Protein AF-A0A0D2MF95-F1 (afdb_monomer)

Nearest PDB structures (foldseek):
  8ihy-assembly1_A  TM=9.042E-01  e=1.016E-04  Eisenia fetida
  7b9f-assembly1_X  TM=8.465E-01  e=9.806E+00  Mycobacterium xenopi RIVM700367
  6new-assembly1_A  TM=6.197E-01  e=6.481E+00  Homo sapiens
  6emq-assembly1_A  TM=4.309E-01  e=4.283E+00  Homo sapiens

Radius 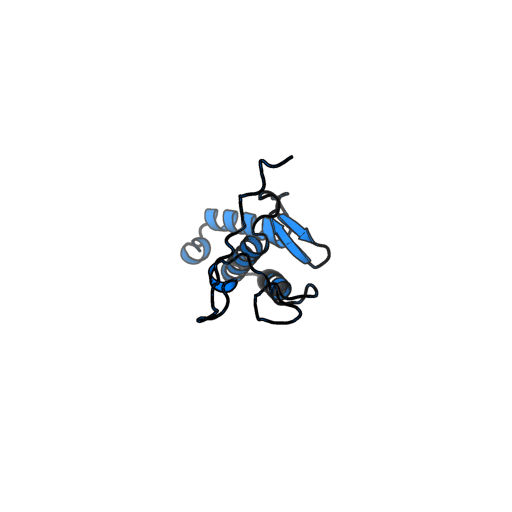of gyration: 22.33 Å; Cα contacts (8 Å, |Δi|>4): 133; chains: 1; bounding box: 77×37×43 Å

Solvent-accessible surface area (backbone atoms only — not comparable to full-atom values): 8012 Å² total; per-residue (Å²): 110,70,36,75,79,67,65,43,63,73,44,46,52,53,47,51,50,51,47,35,17,69,78,67,38,44,98,30,90,43,34,50,66,48,100,80,67,46,50,34,51,52,81,58,77,69,59,60,33,69,57,54,33,50,54,48,23,53,51,39,45,58,52,28,75,70,48,88,50,65,68,60,26,51,50,35,42,51,51,23,48,49,46,52,42,36,44,50,25,74,74,76,32,12,70,41,69,90,37,74,48,76,34,55,88,78,70,100,40,76,80,76,71,50,74,72,81,88,57,83,74,74,69,85,73,71,80,90,75,82,80,89,83,136

pLDDT: mean 87.73, std 16.64, range [37.88, 98.44]

Foldseek 3Di:
DVCVVPVDPVVVVVLVCLLCCFLVVPPPVQWDADPLGATAGPPVVPPPRLVVLLVSLVVLLVCLVNDPDPVSSVSSPVSSVSNVVCCQASVPAHDDPPHDHPYDPDPPDPVSPDDDPPPPCPDPPVPPPDPDDD

Mean predicted aligned error: 8.44 Å

Structure (mmCIF, N/CA/C/O backbone):
data_AF-A0A0D2MF95-F1
#
_entry.id   AF-A0A0D2MF95-F1
#
loop_
_atom_site.group_PDB
_atom_site.id
_atom_site.type_symbol
_atom_site.label_atom_id
_atom_site.label_alt_id
_atom_site.label_comp_id
_atom_site.label_asym_id
_atom_site.label_entity_id
_atom_site.label_seq_id
_atom_site.pdbx_PDB_ins_code
_atom_site.Cartn_x
_atom_site.Cartn_y
_atom_site.Cartn_z
_atom_site.occupancy
_atom_site.B_iso_or_equiv
_atom_site.auth_seq_id
_atom_site.auth_comp_id
_atom_site.auth_asym_id
_atom_site.auth_atom_id
_atom_site.pdbx_PDB_model_num
ATOM 1 N N . MET A 1 1 ? -4.133 -9.668 12.579 1.00 81.31 1 MET A N 1
ATOM 2 C CA . MET A 1 1 ? -4.138 -8.240 12.979 1.00 81.31 1 MET A CA 1
ATOM 3 C C . MET A 1 1 ? -4.909 -8.143 14.286 1.00 81.31 1 MET A C 1
ATOM 5 O O . MET A 1 1 ? -6.083 -8.476 14.261 1.00 81.31 1 MET A O 1
ATOM 9 N N . LEU A 1 2 ? -4.277 -7.757 15.403 1.00 93.00 2 LEU A N 1
ATOM 10 C CA . LEU A 1 2 ? -4.881 -7.876 16.748 1.00 93.00 2 LEU A CA 1
ATOM 11 C C . LEU A 1 2 ? -6.248 -7.188 16.872 1.00 93.00 2 LEU A C 1
ATOM 13 O O . LEU A 1 2 ? -7.140 -7.743 17.497 1.00 93.00 2 LEU A O 1
ATOM 17 N N . LEU A 1 3 ? -6.450 -6.062 16.181 1.00 95.38 3 LEU A N 1
ATOM 18 C CA . LEU A 1 3 ? -7.746 -5.382 16.113 1.00 95.38 3 LEU A CA 1
ATOM 19 C C . LEU A 1 3 ? -8.903 -6.299 15.678 1.00 95.38 3 LEU A C 1
ATOM 21 O O . LEU A 1 3 ? -9.990 -6.201 16.233 1.00 95.38 3 LEU A O 1
ATOM 25 N N . LEU A 1 4 ? -8.692 -7.161 14.681 1.00 93.75 4 LEU A N 1
ATOM 26 C CA . LEU A 1 4 ? -9.754 -8.028 14.157 1.00 93.75 4 LEU A CA 1
ATOM 27 C C . LEU A 1 4 ? -10.104 -9.166 15.115 1.00 93.75 4 LEU A C 1
ATOM 29 O O . LEU A 1 4 ? -11.243 -9.616 15.119 1.00 93.75 4 LEU A O 1
ATOM 33 N N . GLU A 1 5 ? -9.131 -9.610 15.907 1.00 95.19 5 GLU A N 1
ATOM 34 C CA . GLU A 1 5 ? -9.310 -10.714 16.850 1.00 95.19 5 GLU A CA 1
ATOM 35 C C . GLU A 1 5 ? -9.922 -10.231 18.167 1.00 95.19 5 GLU A C 1
ATOM 37 O O . GLU A 1 5 ? -10.759 -10.911 18.750 1.00 95.19 5 GLU A O 1
ATOM 42 N N . THR A 1 6 ? -9.504 -9.057 18.654 1.00 95.50 6 THR A N 1
ATOM 43 C CA . THR A 1 6 ? -9.873 -8.583 19.996 1.00 95.50 6 THR A CA 1
ATOM 44 C C . THR A 1 6 ? -10.919 -7.475 19.993 1.00 95.50 6 THR A C 1
ATOM 46 O O . THR A 1 6 ? -11.624 -7.302 20.981 1.00 95.50 6 THR A O 1
ATOM 49 N N . GLY A 1 7 ? -10.999 -6.675 18.925 1.00 93.38 7 GLY A N 1
ATOM 50 C CA . GLY A 1 7 ? -11.829 -5.469 18.876 1.00 93.38 7 GLY A CA 1
ATOM 51 C C . GLY A 1 7 ? -11.374 -4.324 19.795 1.00 93.38 7 GLY A C 1
ATOM 52 O O . GLY A 1 7 ? -12.042 -3.290 19.818 1.00 93.38 7 GLY A O 1
ATOM 53 N N . ASP A 1 8 ? -10.257 -4.486 20.514 1.00 96.69 8 ASP A N 1
ATOM 54 C CA . ASP A 1 8 ? -9.771 -3.559 21.542 1.00 96.69 8 ASP A CA 1
ATOM 55 C C . ASP A 1 8 ? -9.442 -2.171 20.961 1.00 96.69 8 ASP A C 1
ATOM 57 O O . ASP A 1 8 ? -8.824 -2.036 19.895 1.00 96.69 8 ASP A O 1
ATOM 61 N N . GLN A 1 9 ? -9.843 -1.133 21.696 1.00 96.50 9 GLN A N 1
ATOM 62 C CA . GLN A 1 9 ? -9.658 0.263 21.332 1.00 96.50 9 GLN A CA 1
ATOM 63 C C . GLN A 1 9 ? -8.184 0.618 21.119 1.00 96.50 9 GLN A C 1
ATOM 65 O O . GLN A 1 9 ? -7.876 1.316 20.157 1.00 96.50 9 GLN A O 1
ATOM 70 N N . GLN A 1 10 ? -7.255 0.070 21.911 1.00 96.88 10 GLN A N 1
ATOM 71 C CA . GLN A 1 10 ? -5.828 0.370 21.732 1.00 96.88 10 GLN A CA 1
ATOM 72 C C . GLN A 1 10 ? -5.324 -0.031 20.334 1.00 96.88 10 GLN A C 1
ATOM 74 O O . GLN A 1 10 ? -4.532 0.670 19.707 1.00 96.88 10 GLN A O 1
ATOM 79 N N . PHE A 1 11 ? -5.793 -1.167 19.804 1.00 97.12 11 PHE A N 1
ATOM 80 C CA . PHE A 1 11 ? -5.395 -1.629 18.475 1.00 97.12 11 PHE A CA 1
ATOM 81 C C . PHE A 1 11 ? -6.153 -0.890 17.380 1.00 97.12 11 PHE A C 1
ATOM 83 O O . PHE A 1 11 ? -5.619 -0.732 16.281 1.00 97.12 11 PHE A O 1
ATOM 90 N N . ARG A 1 12 ? -7.362 -0.407 17.680 1.00 96.44 12 ARG A N 1
ATOM 91 C CA . ARG A 1 12 ? -8.118 0.478 16.794 1.00 96.44 12 ARG A CA 1
ATOM 92 C C . ARG A 1 12 ? -7.396 1.806 16.612 1.00 96.44 12 ARG A C 1
ATOM 94 O O . ARG A 1 12 ? -7.285 2.269 15.483 1.00 96.4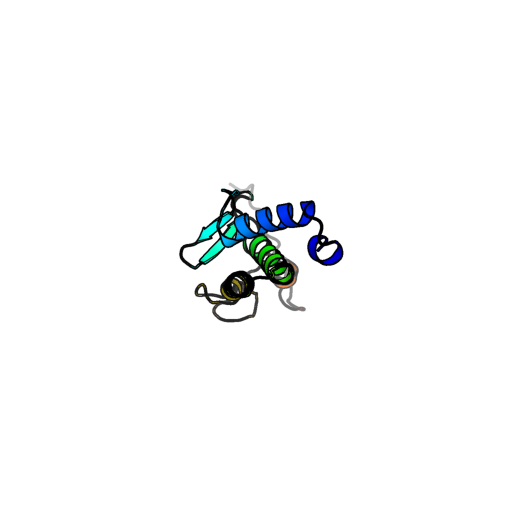4 12 ARG A O 1
ATOM 101 N N . ASP A 1 13 ? -6.844 2.366 17.680 1.00 97.06 13 ASP A N 1
ATOM 102 C CA . ASP A 1 13 ? -6.107 3.628 17.635 1.00 97.06 13 ASP A CA 1
ATOM 103 C C . ASP A 1 13 ? -4.793 3.482 16.858 1.00 97.06 13 ASP A C 1
ATOM 105 O O . ASP A 1 13 ? -4.514 4.281 15.962 1.00 97.06 13 ASP A O 1
ATOM 109 N N . HIS A 1 14 ? -4.031 2.408 17.103 1.00 96.25 14 HIS A N 1
ATOM 110 C CA . HIS A 1 14 ? -2.836 2.097 16.310 1.00 96.25 14 HIS A CA 1
ATOM 111 C C . HIS A 1 14 ? -3.155 1.893 14.823 1.00 96.25 14 HIS A C 1
ATOM 113 O O . HIS A 1 14 ? -2.439 2.398 13.957 1.00 96.25 14 HIS A O 1
ATOM 119 N N . TRP A 1 15 ? -4.238 1.174 14.514 1.00 96.75 15 TRP A N 1
ATOM 120 C CA . TRP A 1 15 ? -4.713 0.997 13.144 1.00 96.75 15 TRP A CA 1
ATOM 121 C C . TRP A 1 15 ? -5.106 2.328 12.499 1.00 96.75 15 TRP A C 1
ATOM 123 O O . TRP A 1 15 ? -4.678 2.602 11.380 1.00 96.75 15 TRP A O 1
ATOM 133 N N . ASN A 1 16 ? -5.857 3.173 13.207 1.00 96.44 16 ASN A N 1
ATOM 134 C CA . ASN A 1 16 ? -6.266 4.487 12.721 1.00 96.44 16 ASN A CA 1
ATOM 135 C C . ASN A 1 16 ? -5.054 5.378 12.422 1.00 96.44 16 ASN A C 1
ATOM 137 O O . ASN A 1 16 ? -5.005 6.011 11.371 1.00 96.44 16 ASN A O 1
ATOM 141 N N . GLY A 1 17 ? -4.047 5.383 13.299 1.00 96.69 17 GLY A N 1
ATOM 142 C CA . GLY A 1 17 ? -2.794 6.096 13.049 1.00 96.69 17 GLY A CA 1
ATOM 143 C C . GLY A 1 17 ? -2.062 5.563 11.816 1.00 96.69 17 GLY A C 1
ATOM 144 O O . GLY A 1 17 ? -1.655 6.336 10.952 1.00 96.69 17 GLY A O 1
ATOM 145 N N . PHE A 1 18 ? -1.943 4.239 11.695 1.00 96.44 18 PHE A N 1
ATOM 146 C CA . PHE A 1 18 ? -1.284 3.607 10.555 1.00 96.44 18 PHE A CA 1
ATOM 147 C C . PHE A 1 18 ? -2.002 3.890 9.228 1.00 96.44 18 PHE A C 1
ATOM 149 O O . PHE A 1 18 ? -1.351 4.304 8.268 1.00 96.44 18 PHE A O 1
ATOM 156 N N . LYS A 1 19 ? -3.326 3.686 9.157 1.00 96.38 19 LYS 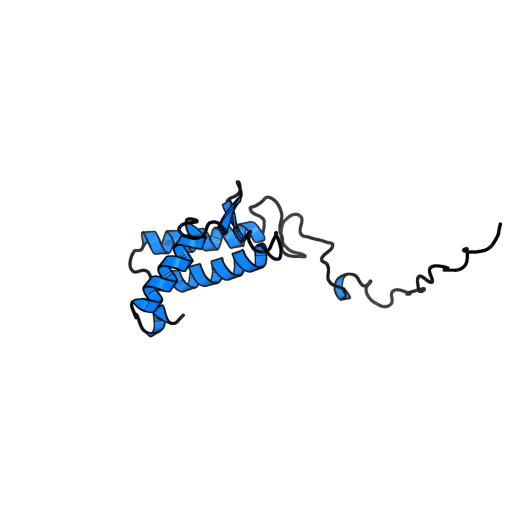A N 1
ATOM 157 C CA . LYS A 1 19 ? -4.083 3.893 7.916 1.00 96.38 19 LYS A CA 1
ATOM 158 C C . LYS A 1 19 ? -4.007 5.352 7.480 1.00 96.38 19 LYS A C 1
ATOM 160 O O . LYS A 1 19 ? -3.671 5.614 6.335 1.00 96.38 19 LYS A O 1
ATOM 165 N N . GLU A 1 20 ? -4.199 6.299 8.397 1.00 96.38 20 GLU A N 1
ATOM 166 C CA . GLU A 1 20 ? -4.206 7.724 8.066 1.00 96.38 20 GLU A CA 1
ATOM 167 C C . GLU A 1 20 ? -2.824 8.229 7.637 1.00 96.38 20 GLU A C 1
ATOM 169 O O . GLU A 1 20 ? -2.723 9.022 6.695 1.00 96.38 20 GLU A O 1
ATOM 174 N N . ALA A 1 21 ? -1.755 7.714 8.251 1.00 96.00 21 ALA A N 1
ATOM 175 C CA . ALA A 1 21 ? -0.387 7.988 7.825 1.00 96.00 21 ALA A CA 1
ATOM 176 C C . ALA A 1 21 ? -0.144 7.550 6.373 1.00 96.00 21 ALA A C 1
ATOM 178 O O . ALA A 1 21 ? 0.464 8.286 5.602 1.00 96.00 21 ALA A O 1
ATOM 179 N N . TRP A 1 22 ? -0.641 6.377 5.975 1.00 96.56 22 TRP A N 1
ATOM 180 C CA . TRP A 1 22 ? -0.397 5.829 4.639 1.00 96.56 22 TRP A CA 1
ATOM 181 C C . TRP A 1 22 ? -1.354 6.342 3.559 1.00 96.56 22 TRP A C 1
ATOM 183 O O . TRP A 1 22 ? -0.925 6.603 2.435 1.00 96.56 22 TRP A O 1
ATOM 193 N N . THR A 1 23 ? -2.638 6.509 3.878 1.00 96.00 23 THR A N 1
ATOM 194 C CA . THR A 1 23 ? -3.677 6.852 2.894 1.00 96.00 23 THR A CA 1
ATOM 195 C C . THR A 1 23 ? -3.953 8.344 2.786 1.00 96.00 23 THR A C 1
ATOM 197 O O . THR A 1 23 ? -4.530 8.784 1.792 1.00 96.00 23 THR A O 1
ATOM 200 N N . SER A 1 24 ? -3.585 9.112 3.814 1.00 93.75 24 SER A N 1
ATOM 201 C CA . SER A 1 24 ? -3.892 10.543 3.927 1.00 93.75 24 SER A CA 1
ATOM 202 C C . SER A 1 24 ? -2.668 11.393 4.294 1.00 93.75 24 SER A C 1
ATOM 204 O O . SER A 1 24 ? -2.810 12.606 4.407 1.00 93.75 24 SER A O 1
ATOM 206 N N . GLN A 1 25 ? -1.491 10.783 4.516 1.00 93.12 25 GLN A N 1
ATOM 207 C CA . GLN A 1 25 ? -0.266 11.439 5.020 1.00 93.12 25 GLN A CA 1
ATOM 208 C C . GLN A 1 25 ? -0.444 12.129 6.385 1.00 93.12 25 GLN A C 1
ATOM 210 O O . GLN A 1 25 ? 0.356 12.967 6.805 1.00 93.12 25 GLN A O 1
ATOM 215 N N . LYS A 1 26 ? -1.509 11.792 7.115 1.00 94.12 26 LYS A N 1
ATOM 216 C CA . LYS A 1 26 ? -1.844 12.454 8.373 1.00 94.12 26 LYS A CA 1
ATOM 217 C C . LYS A 1 26 ? -1.034 11.840 9.509 1.00 94.12 26 LYS A C 1
ATOM 219 O O . LYS A 1 26 ? -1.059 10.633 9.722 1.00 94.12 26 LYS A O 1
ATOM 224 N N . GLY A 1 27 ? -0.345 12.690 10.267 1.00 90.94 27 GLY A N 1
ATOM 225 C CA . GLY A 1 27 ? 0.439 12.270 11.433 1.00 90.94 27 GLY A CA 1
ATOM 226 C C . GLY A 1 27 ? 1.769 11.589 11.096 1.00 90.94 27 GLY A C 1
ATOM 227 O O . GLY A 1 27 ? 2.429 11.096 12.005 1.00 90.94 27 GLY A O 1
ATOM 228 N N . ASN A 1 28 ? 2.177 11.562 9.822 1.00 91.38 28 ASN A N 1
ATOM 229 C CA . ASN A 1 28 ? 3.481 11.049 9.412 1.00 91.38 28 ASN A CA 1
ATOM 230 C C . ASN A 1 28 ? 4.001 11.794 8.176 1.00 91.38 28 ASN A C 1
ATOM 232 O O . ASN A 1 28 ? 3.695 11.433 7.044 1.00 91.38 28 ASN A O 1
ATOM 236 N N . GLU A 1 29 ? 4.841 12.800 8.409 1.00 88.88 29 GLU A N 1
ATOM 237 C CA . GLU A 1 29 ? 5.494 13.600 7.361 1.00 88.88 29 GLU A CA 1
ATOM 238 C C . GLU A 1 29 ? 6.450 12.794 6.469 1.00 88.88 29 GLU A C 1
ATOM 240 O O . GLU A 1 29 ? 6.864 13.258 5.408 1.00 88.88 29 GLU A O 1
ATOM 245 N N . HIS A 1 30 ? 6.813 11.578 6.884 1.00 92.62 30 HIS A N 1
ATOM 246 C CA . HIS A 1 30 ? 7.702 10.722 6.114 1.00 92.62 30 HIS A CA 1
ATOM 247 C C . HIS A 1 30 ? 6.969 9.845 5.096 1.00 92.62 30 HIS A C 1
ATOM 249 O O . HIS A 1 30 ? 7.634 9.157 4.322 1.00 92.62 30 HIS A O 1
ATOM 255 N N . VAL A 1 31 ? 5.634 9.828 5.079 1.00 94.00 31 VAL A N 1
ATOM 256 C CA . VAL A 1 31 ? 4.880 9.221 3.979 1.00 94.00 31 VAL A CA 1
ATOM 257 C C . VAL A 1 31 ? 4.413 10.333 3.064 1.00 94.00 31 VAL A C 1
ATOM 259 O O . VAL A 1 31 ? 3.640 11.192 3.469 1.00 94.00 31 VAL A O 1
ATOM 262 N N . VAL A 1 32 ? 4.861 10.300 1.814 1.00 92.69 32 VAL A N 1
ATOM 263 C CA . VAL A 1 32 ? 4.437 11.276 0.806 1.00 92.69 32 VAL A CA 1
ATOM 264 C C . VAL A 1 32 ? 3.959 10.562 -0.451 1.00 92.69 32 VAL A C 1
ATOM 266 O O . VAL A 1 32 ? 4.267 9.389 -0.679 1.00 92.69 32 VAL A O 1
ATOM 269 N N . THR A 1 33 ? 3.189 11.263 -1.276 1.00 92.19 33 THR A N 1
ATOM 270 C CA . THR A 1 33 ? 2.608 10.720 -2.507 1.00 92.19 33 THR A CA 1
ATOM 271 C C . THR A 1 33 ? 3.208 11.419 -3.718 1.00 92.19 33 THR A C 1
ATOM 273 O O . THR A 1 33 ? 3.309 12.643 -3.759 1.00 92.19 33 THR A O 1
ATOM 276 N N . SER A 1 34 ? 3.620 10.640 -4.715 1.00 90.12 34 SER A N 1
ATOM 277 C CA . SER A 1 34 ? 4.106 11.169 -5.985 1.00 90.12 34 SER A CA 1
ATOM 278 C C . SER A 1 34 ? 2.959 11.786 -6.801 1.00 90.12 34 SER A C 1
ATOM 280 O O . SER A 1 34 ? 1.796 11.433 -6.592 1.00 90.12 34 SER A O 1
ATOM 282 N N . PRO A 1 35 ? 3.253 12.614 -7.820 1.00 90.69 35 PRO A N 1
ATOM 283 C CA . PRO A 1 35 ? 2.225 13.138 -8.725 1.00 90.69 35 PRO A CA 1
ATOM 284 C C . PRO A 1 35 ? 1.383 12.060 -9.429 1.00 90.69 35 PRO A C 1
ATOM 286 O O . PRO A 1 35 ? 0.288 12.345 -9.897 1.00 90.69 35 PRO A O 1
ATOM 289 N N . LYS A 1 36 ? 1.886 10.819 -9.510 1.00 88.94 36 LYS A N 1
ATOM 290 C CA . LYS A 1 36 ? 1.196 9.669 -10.114 1.00 88.94 36 LYS A CA 1
ATOM 291 C C . LYS A 1 36 ? 0.475 8.779 -9.087 1.00 88.94 36 LYS A C 1
ATOM 293 O O . LYS A 1 36 ? 0.126 7.652 -9.412 1.00 88.94 36 LYS A O 1
ATOM 298 N N . GLY A 1 37 ? 0.287 9.239 -7.847 1.00 88.62 37 GLY A N 1
ATOM 299 C CA . GLY A 1 37 ? -0.495 8.521 -6.827 1.00 88.62 37 GLY A CA 1
ATOM 300 C C . GLY A 1 37 ? 0.262 7.435 -6.051 1.00 88.62 37 GLY A C 1
ATOM 301 O O . GLY A 1 37 ? -0.327 6.733 -5.229 1.00 88.62 37 GLY A O 1
ATOM 302 N N . TYR A 1 38 ? 1.571 7.309 -6.268 1.00 91.00 38 TYR A N 1
ATOM 303 C CA . TYR A 1 38 ? 2.426 6.359 -5.558 1.00 91.00 38 TYR A CA 1
ATOM 304 C C . TYR A 1 38 ? 2.803 6.875 -4.169 1.00 91.00 38 TYR A C 1
ATOM 306 O O . TYR A 1 38 ? 3.426 7.931 -4.067 1.00 91.00 38 TYR A O 1
ATOM 314 N N . ALA A 1 39 ? 2.460 6.138 -3.115 1.00 93.56 39 ALA A N 1
ATOM 315 C CA . ALA A 1 39 ? 2.860 6.443 -1.747 1.00 93.56 39 ALA A CA 1
ATOM 316 C C . ALA A 1 39 ? 4.227 5.821 -1.429 1.00 93.56 39 ALA A C 1
ATOM 318 O O . ALA A 1 39 ? 4.450 4.631 -1.655 1.00 93.56 39 ALA A O 1
ATOM 319 N N . TRP A 1 40 ? 5.143 6.603 -0.859 1.00 90.88 40 TRP A N 1
ATOM 320 C CA . TRP A 1 40 ? 6.456 6.109 -0.439 1.00 90.88 40 TRP A CA 1
ATOM 321 C C . TRP A 1 40 ? 6.922 6.689 0.891 1.00 90.88 40 TRP A C 1
ATOM 323 O O . TRP A 1 40 ? 6.479 7.753 1.321 1.00 90.88 40 TRP A O 1
ATOM 333 N N . TYR A 1 41 ? 7.824 5.954 1.538 1.00 91.75 41 TYR A N 1
ATOM 334 C CA . TYR A 1 41 ? 8.393 6.299 2.832 1.00 91.75 41 TYR A CA 1
ATOM 335 C C . TYR A 1 41 ? 9.779 6.921 2.647 1.00 91.75 41 TYR A C 1
ATOM 337 O O . TYR A 1 41 ? 10.711 6.240 2.227 1.00 91.75 41 TYR A O 1
ATOM 345 N N . ILE A 1 42 ? 9.920 8.215 2.936 1.00 90.00 42 ILE A N 1
ATOM 346 C CA . ILE A 1 42 ? 11.132 8.983 2.597 1.00 90.00 42 ILE A CA 1
ATOM 347 C C . ILE A 1 42 ? 12.231 8.902 3.658 1.00 90.00 42 ILE A C 1
ATOM 349 O O . ILE A 1 42 ? 13.376 9.240 3.364 1.00 90.00 42 ILE A O 1
ATOM 353 N N . LYS A 1 43 ? 11.914 8.450 4.880 1.00 88.31 43 LYS A N 1
ATOM 354 C CA . LYS A 1 43 ? 12.893 8.389 5.981 1.00 88.31 43 LYS A CA 1
ATOM 355 C C . LYS A 1 43 ? 14.070 7.469 5.653 1.00 88.31 43 LYS A C 1
ATOM 357 O O . LYS A 1 43 ? 15.195 7.755 6.044 1.00 88.31 43 LYS A O 1
ATOM 362 N N . ASP A 1 44 ? 13.822 6.426 4.866 1.00 85.19 44 ASP A N 1
ATOM 363 C CA . ASP A 1 44 ? 14.844 5.467 4.444 1.00 85.19 44 ASP A CA 1
ATOM 364 C C . ASP A 1 44 ? 15.627 5.946 3.207 1.00 85.19 44 ASP A C 1
ATOM 366 O O . ASP A 1 44 ? 16.174 5.133 2.469 1.00 85.19 44 ASP A O 1
ATOM 370 N N . LEU A 1 45 ? 15.680 7.261 2.949 1.00 82.88 45 LEU A N 1
ATOM 371 C CA . LEU A 1 45 ? 16.495 7.898 1.902 1.00 82.88 45 LEU A CA 1
ATOM 372 C C . LEU A 1 45 ? 16.326 7.267 0.504 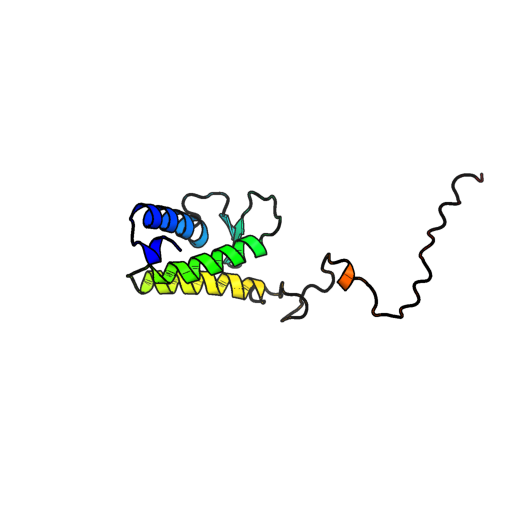1.00 82.88 45 LEU A C 1
ATOM 374 O O . LEU A 1 45 ? 17.265 7.199 -0.286 1.00 82.88 45 LEU A O 1
ATOM 378 N N . GLY A 1 46 ? 15.118 6.786 0.196 1.00 79.31 46 GLY A N 1
ATOM 379 C CA . GLY A 1 46 ? 14.774 6.168 -1.086 1.00 79.31 46 GLY A CA 1
ATOM 380 C C . GLY A 1 46 ? 15.018 4.656 -1.181 1.00 79.31 46 GLY A C 1
ATOM 381 O O . GLY A 1 46 ? 14.809 4.079 -2.252 1.00 79.31 46 GLY A O 1
ATOM 382 N N . TRP A 1 47 ? 15.421 3.987 -0.099 1.00 89.00 47 TRP A N 1
ATOM 383 C CA . TRP A 1 47 ? 15.641 2.542 -0.094 1.00 89.00 47 TRP A CA 1
ATOM 384 C C . TRP A 1 47 ? 14.337 1.748 0.035 1.00 89.00 47 TRP A C 1
ATOM 386 O O . TRP A 1 47 ? 13.596 1.847 1.008 1.00 89.00 47 TRP A O 1
ATOM 396 N N . GLY A 1 48 ? 14.082 0.863 -0.934 1.00 89.56 48 GLY A N 1
ATOM 397 C CA . GLY A 1 48 ? 13.000 -0.123 -0.840 1.00 89.56 48 GLY A CA 1
ATOM 398 C C . GLY A 1 48 ? 11.595 0.486 -0.799 1.00 89.56 48 GLY A C 1
ATOM 399 O O . GLY A 1 48 ? 10.702 -0.059 -0.147 1.00 89.56 48 GLY A O 1
ATOM 400 N N . ASN A 1 49 ? 11.377 1.589 -1.514 1.00 91.56 49 ASN A N 1
ATOM 401 C CA . ASN A 1 49 ? 10.096 2.297 -1.531 1.00 91.56 49 ASN A CA 1
ATOM 402 C C . ASN A 1 49 ? 8.920 1.371 -1.913 1.00 91.56 49 ASN A C 1
ATOM 404 O O . ASN A 1 49 ? 7.898 1.345 -1.229 1.00 91.56 49 ASN A O 1
ATOM 408 N N . LEU A 1 50 ? 9.073 0.546 -2.961 1.00 93.69 50 LEU A N 1
ATOM 409 C CA . LEU A 1 50 ? 8.046 -0.422 -3.388 1.00 93.69 50 LEU A CA 1
ATOM 410 C C . LEU A 1 50 ? 7.774 -1.503 -2.340 1.00 93.69 50 LEU A C 1
ATOM 412 O O . LEU A 1 50 ? 6.640 -1.954 -2.215 1.00 93.69 50 LEU A O 1
ATOM 416 N N . ARG A 1 51 ? 8.785 -1.884 -1.551 1.00 94.75 51 ARG A N 1
ATOM 417 C CA . ARG A 1 51 ? 8.624 -2.826 -0.438 1.00 94.75 51 ARG A CA 1
ATOM 418 C C . ARG A 1 51 ? 7.765 -2.218 0.664 1.00 94.75 51 ARG A C 1
ATOM 420 O O . ARG A 1 51 ? 6.867 -2.892 1.157 1.00 94.75 51 ARG A O 1
ATOM 427 N N . HIS A 1 52 ? 8.012 -0.965 1.056 1.00 94.81 52 HIS A N 1
ATOM 428 C CA . HIS A 1 52 ? 7.183 -0.330 2.086 1.00 94.81 52 HIS A CA 1
ATOM 429 C C . HIS A 1 52 ? 5.752 -0.139 1.603 1.00 94.81 52 HIS A C 1
ATOM 431 O O . HIS A 1 52 ? 4.822 -0.520 2.306 1.00 94.81 52 HIS A O 1
ATOM 437 N N . MET A 1 53 ? 5.597 0.385 0.387 1.00 95.06 53 MET A N 1
ATOM 438 C CA . MET A 1 53 ? 4.298 0.596 -0.237 1.00 95.06 53 MET A CA 1
ATOM 439 C C . MET A 1 53 ? 3.509 -0.715 -0.356 1.00 95.06 53 MET A C 1
ATOM 441 O O . MET A 1 53 ? 2.354 -0.763 0.048 1.00 95.06 53 MET A O 1
ATOM 445 N N . GLY A 1 54 ? 4.125 -1.794 -0.853 1.00 96.31 54 GLY A N 1
ATOM 446 C CA . GLY A 1 54 ? 3.463 -3.093 -1.002 1.00 96.31 54 GLY A CA 1
ATOM 447 C C . GLY A 1 54 ? 3.036 -3.698 0.336 1.00 96.31 54 GLY A C 1
ATOM 448 O O . GLY A 1 54 ? 1.904 -4.160 0.474 1.00 96.31 54 GLY A O 1
ATOM 449 N N . ASN A 1 55 ? 3.900 -3.624 1.353 1.00 96.50 55 ASN A N 1
ATOM 450 C CA . ASN A 1 55 ? 3.562 -4.088 2.700 1.00 96.50 55 ASN A CA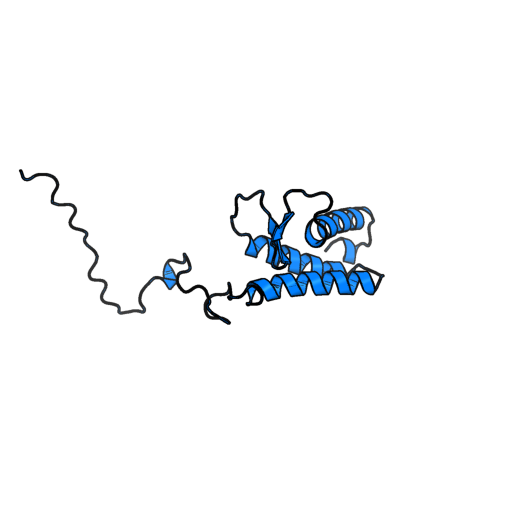 1
ATOM 451 C C . ASN A 1 55 ? 2.433 -3.253 3.322 1.00 96.50 55 ASN A C 1
ATOM 453 O O . ASN A 1 55 ? 1.521 -3.809 3.932 1.00 96.50 55 ASN A O 1
ATOM 457 N N . ALA A 1 56 ? 2.465 -1.930 3.146 1.00 96.75 56 ALA A N 1
ATOM 458 C CA . ALA A 1 56 ? 1.408 -1.048 3.617 1.00 96.75 56 ALA A CA 1
ATOM 459 C C . ALA A 1 56 ? 0.083 -1.319 2.897 1.00 96.75 56 ALA A C 1
ATOM 461 O O . ALA A 1 56 ? -0.941 -1.439 3.559 1.00 96.75 56 ALA A O 1
ATOM 462 N N . ALA A 1 57 ? 0.098 -1.507 1.575 1.00 97.81 57 ALA A N 1
ATOM 463 C CA . ALA A 1 57 ? -1.074 -1.891 0.791 1.00 97.81 57 ALA A CA 1
ATOM 464 C C . ALA A 1 57 ? -1.692 -3.201 1.296 1.00 97.81 57 ALA A C 1
ATOM 466 O O . ALA A 1 57 ? -2.903 -3.265 1.503 1.00 97.81 57 ALA A O 1
ATOM 467 N N . ALA A 1 58 ? -0.873 -4.218 1.578 1.00 97.62 58 ALA A N 1
ATOM 468 C CA . ALA A 1 58 ? -1.348 -5.483 2.134 1.00 97.62 58 ALA A CA 1
ATOM 469 C C . ALA A 1 58 ? -1.999 -5.308 3.519 1.00 97.62 58 ALA A C 1
ATOM 471 O O . ALA A 1 58 ? -3.085 -5.838 3.766 1.00 97.62 58 ALA A O 1
ATOM 472 N N . LEU A 1 59 ? -1.368 -4.537 4.412 1.00 97.56 59 LEU A N 1
ATOM 473 C CA . LEU A 1 59 ? -1.915 -4.248 5.741 1.00 97.56 59 LEU A CA 1
ATOM 474 C C . LEU A 1 59 ? -3.195 -3.415 5.668 1.00 97.56 59 LEU A C 1
ATOM 476 O O . LEU A 1 59 ? -4.140 -3.709 6.395 1.00 97.56 59 LEU A O 1
ATOM 480 N N . VAL A 1 60 ? -3.252 -2.419 4.782 1.00 97.94 60 VAL A N 1
ATOM 481 C CA . VAL A 1 60 ? -4.441 -1.585 4.585 1.00 97.94 60 VAL A CA 1
ATOM 482 C C . VAL A 1 60 ? -5.603 -2.413 4.044 1.00 97.94 60 VAL A C 1
ATOM 484 O O . VAL A 1 60 ? -6.715 -2.323 4.561 1.00 97.94 60 VAL A O 1
ATOM 487 N N . LEU A 1 61 ? -5.343 -3.279 3.063 1.00 97.50 61 LEU A N 1
ATOM 488 C CA . LEU A 1 61 ? -6.349 -4.175 2.503 1.00 97.50 61 LEU A CA 1
ATOM 489 C C . LEU A 1 61 ? -6.890 -5.160 3.549 1.00 97.50 61 LEU A C 1
ATOM 491 O O . LEU A 1 61 ? -8.096 -5.397 3.610 1.00 97.50 61 LEU A O 1
ATOM 495 N N . TRP A 1 62 ? -6.022 -5.724 4.396 1.00 97.19 62 TRP A N 1
ATOM 496 C CA . TRP A 1 62 ? -6.473 -6.578 5.497 1.00 97.19 62 TRP A CA 1
ATOM 497 C C . TRP A 1 62 ? -7.270 -5.760 6.522 1.00 97.19 62 TRP A C 1
ATOM 499 O O . TRP A 1 62 ? -8.394 -6.129 6.869 1.00 97.19 62 TRP A O 1
ATOM 509 N N . GLY A 1 63 ? -6.732 -4.628 6.972 1.00 96.69 63 GLY A N 1
ATOM 510 C CA . GLY A 1 63 ? -7.350 -3.778 7.986 1.00 96.69 63 GLY A CA 1
ATOM 511 C C . GLY A 1 63 ? -8.686 -3.173 7.565 1.00 96.69 63 GLY A C 1
ATOM 512 O O . GLY A 1 63 ? -9.536 -2.956 8.427 1.00 96.69 63 GLY A O 1
ATOM 513 N N . ALA A 1 64 ? -8.952 -3.031 6.262 1.00 97.50 64 ALA A N 1
ATOM 514 C CA . ALA A 1 64 ? -10.264 -2.638 5.747 1.00 97.50 64 ALA A CA 1
ATOM 515 C C . ALA A 1 64 ? -11.397 -3.558 6.244 1.00 97.50 64 ALA A C 1
ATOM 517 O O . ALA A 1 64 ? -12.525 -3.108 6.421 1.00 97.50 64 ALA A O 1
ATOM 518 N N . LYS A 1 65 ? -11.119 -4.829 6.567 1.00 96.19 65 LYS A N 1
ATOM 519 C CA . LYS A 1 65 ? -12.113 -5.738 7.169 1.00 96.19 65 LYS A CA 1
ATOM 520 C C . LYS A 1 65 ? -12.613 -5.281 8.547 1.00 96.19 65 LYS A C 1
ATOM 522 O O . LYS A 1 65 ? -13.667 -5.734 8.974 1.00 96.19 65 LYS A O 1
ATOM 527 N N . SER A 1 66 ? -11.873 -4.410 9.238 1.00 95.69 66 SER A N 1
ATOM 528 C CA . SER A 1 66 ? -12.241 -3.882 10.561 1.00 95.69 66 SER A CA 1
ATOM 529 C C . SER A 1 66 ? -13.190 -2.679 10.503 1.00 95.69 66 SER A C 1
ATOM 531 O O . SER A 1 66 ? -13.719 -2.262 11.536 1.00 95.69 66 SER A O 1
ATOM 533 N N . GLU A 1 67 ? -13.412 -2.118 9.312 1.00 95.81 67 GLU A N 1
ATOM 534 C CA . GLU A 1 67 ? -14.209 -0.909 9.128 1.00 95.81 67 GLU A CA 1
ATOM 535 C C . GLU A 1 67 ? -15.689 -1.249 8.928 1.00 95.81 67 GLU A C 1
ATOM 537 O O . GLU A 1 67 ? -16.062 -1.967 8.000 1.00 95.81 67 GLU A O 1
ATOM 542 N N . GLY A 1 68 ? -16.565 -0.689 9.764 1.00 93.94 68 GLY A N 1
ATOM 543 C CA . GLY A 1 68 ? -18.018 -0.859 9.633 1.00 93.94 68 GLY A CA 1
ATOM 544 C C . GLY A 1 68 ? -18.628 -0.031 8.493 1.00 93.94 68 GLY A C 1
ATOM 545 O O . GLY A 1 68 ? -19.601 -0.454 7.862 1.00 93.94 68 GLY A O 1
ATOM 546 N N . ASN A 1 69 ? -18.025 1.115 8.165 1.00 96.81 69 ASN A N 1
ATOM 547 C CA . ASN A 1 69 ? -18.487 2.010 7.106 1.00 96.81 69 ASN A CA 1
ATOM 548 C C . ASN A 1 69 ? -18.067 1.492 5.717 1.00 96.81 69 ASN A C 1
ATOM 550 O O . ASN A 1 69 ? -16.883 1.305 5.447 1.00 96.81 69 ASN A O 1
ATOM 554 N N . LYS A 1 70 ? -19.038 1.288 4.813 1.00 96.94 70 LYS A N 1
ATOM 555 C CA . LYS A 1 70 ? -18.771 0.794 3.450 1.00 96.94 70 LYS A CA 1
ATOM 556 C C . LYS A 1 70 ? -17.891 1.744 2.632 1.00 96.94 70 LYS A C 1
ATOM 558 O O . LYS A 1 70 ? -16.989 1.274 1.954 1.00 96.94 70 LYS A O 1
ATOM 563 N N . GLY A 1 71 ? -18.142 3.049 2.698 1.00 98.19 71 GLY A N 1
ATOM 564 C CA . GLY A 1 71 ? -17.363 4.037 1.950 1.00 98.19 71 GLY A CA 1
ATOM 565 C C . GLY A 1 71 ? -15.894 4.055 2.373 1.00 98.19 71 GLY A C 1
ATOM 566 O O . GLY A 1 71 ? -15.014 4.077 1.519 1.00 98.19 71 GLY A O 1
ATOM 567 N N . GLU A 1 72 ? -15.627 3.958 3.676 1.00 97.12 72 GLU A N 1
ATOM 568 C CA . GLU A 1 72 ? -14.258 3.864 4.193 1.00 97.12 72 GLU A CA 1
ATOM 569 C C . GLU A 1 72 ? -13.586 2.553 3.763 1.00 97.12 72 GLU A C 1
ATOM 571 O O . GLU A 1 72 ? -12.457 2.574 3.278 1.00 97.12 72 GLU A O 1
ATOM 576 N N . ARG A 1 73 ? -14.291 1.414 3.838 1.00 98.06 73 ARG A N 1
ATOM 577 C CA . ARG A 1 73 ? -13.776 0.142 3.299 1.00 98.06 73 ARG A CA 1
ATOM 578 C C . ARG A 1 73 ? -13.375 0.261 1.836 1.00 98.06 73 ARG A C 1
ATOM 580 O O . ARG A 1 73 ? -12.259 -0.111 1.481 1.00 98.06 73 ARG A O 1
ATOM 587 N N . ASP A 1 74 ? -14.272 0.784 1.006 1.00 98.38 74 ASP A N 1
ATOM 588 C CA . ASP A 1 74 ? -14.045 0.921 -0.431 1.00 98.38 74 ASP A CA 1
ATOM 589 C C . ASP A 1 74 ? -12.859 1.857 -0.704 1.00 98.38 74 ASP A C 1
ATOM 591 O O . ASP A 1 74 ? -12.005 1.541 -1.529 1.00 98.38 74 ASP A O 1
ATOM 595 N N . ARG A 1 75 ? -12.737 2.963 0.043 1.00 98.06 75 ARG A N 1
ATOM 596 C CA . ARG A 1 75 ? -11.590 3.878 -0.040 1.00 98.06 75 ARG A CA 1
ATOM 597 C C . ARG A 1 75 ? -10.266 3.160 0.231 1.00 98.06 75 ARG A C 1
ATOM 599 O O . ARG A 1 75 ? -9.321 3.325 -0.540 1.00 98.06 75 ARG A O 1
ATOM 606 N N . LEU A 1 76 ? -10.190 2.371 1.303 1.00 98.38 76 LEU A N 1
ATOM 607 C CA . LEU A 1 76 ? -8.976 1.639 1.681 1.00 98.38 76 LEU A CA 1
ATOM 608 C C . LEU A 1 76 ? -8.615 0.560 0.653 1.00 98.38 76 LEU A C 1
ATOM 610 O O . LEU A 1 76 ? -7.448 0.425 0.284 1.00 98.38 76 LEU A O 1
ATOM 614 N N . VAL A 1 77 ? -9.615 -0.171 0.149 1.00 98.44 77 VAL A N 1
ATOM 615 C CA . VAL A 1 77 ? -9.433 -1.170 -0.915 1.00 98.44 77 VAL A CA 1
ATOM 616 C C . VAL A 1 77 ? -8.925 -0.506 -2.196 1.00 98.44 77 VAL A C 1
ATOM 618 O O . VAL A 1 77 ? -7.938 -0.967 -2.765 1.00 98.44 77 VAL A O 1
ATOM 621 N N . CYS A 1 78 ? -9.544 0.597 -2.624 1.00 97.94 78 CYS A N 1
ATOM 622 C CA . CYS A 1 78 ? -9.122 1.353 -3.802 1.00 97.94 78 CYS A CA 1
ATOM 623 C C . CYS A 1 78 ? -7.699 1.896 -3.653 1.00 97.94 78 CYS A C 1
ATOM 625 O O . CYS A 1 78 ? -6.908 1.800 -4.590 1.00 97.94 78 CYS A O 1
ATOM 627 N N . TRP A 1 79 ? -7.347 2.422 -2.476 1.00 97.81 79 TRP A N 1
ATOM 628 C CA . TRP A 1 79 ? -5.990 2.891 -2.211 1.00 97.81 79 TRP A CA 1
ATOM 629 C C . TRP A 1 79 ? -4.971 1.753 -2.326 1.00 97.81 79 TRP A C 1
ATOM 631 O O . TRP A 1 79 ? -3.985 1.889 -3.051 1.00 97.81 79 TRP A O 1
ATOM 641 N N . ALA A 1 80 ? -5.226 0.613 -1.672 1.00 98.19 80 ALA A N 1
ATOM 642 C CA . ALA A 1 80 ? -4.335 -0.545 -1.716 1.00 98.19 80 ALA A CA 1
ATOM 643 C C . ALA A 1 80 ? -4.191 -1.100 -3.141 1.00 98.19 80 ALA A C 1
ATOM 645 O O . ALA A 1 80 ? -3.080 -1.407 -3.575 1.00 98.19 80 ALA A O 1
ATOM 646 N N . HIS A 1 81 ? -5.296 -1.172 -3.888 1.00 97.88 81 HIS A N 1
ATOM 647 C CA . HIS A 1 81 ? -5.287 -1.558 -5.294 1.00 97.88 81 HIS A CA 1
ATOM 648 C C . HIS A 1 81 ? -4.420 -0.611 -6.129 1.00 97.88 81 HIS A C 1
ATOM 650 O O . HIS A 1 81 ? -3.533 -1.082 -6.831 1.00 97.88 81 HIS A O 1
ATOM 656 N N . GLY A 1 82 ? -4.596 0.707 -5.996 1.00 97.31 82 GLY A N 1
ATOM 657 C CA . GLY A 1 82 ? -3.803 1.697 -6.732 1.00 97.31 82 GLY A CA 1
ATOM 658 C C . GLY A 1 82 ? -2.296 1.578 -6.476 1.00 97.31 82 GLY A C 1
ATOM 659 O O . GLY A 1 82 ? -1.499 1.682 -7.405 1.00 97.31 82 GLY A O 1
ATOM 660 N N . GLN A 1 83 ? -1.887 1.277 -5.239 1.00 97.50 83 GLN A N 1
ATOM 661 C CA . GLN A 1 83 ? -0.476 1.047 -4.913 1.00 97.50 83 GLN A CA 1
ATOM 662 C C . GLN A 1 83 ? 0.099 -0.173 -5.654 1.00 97.50 83 GLN A C 1
ATOM 664 O O . GLN A 1 83 ? 1.176 -0.105 -6.251 1.00 97.50 83 GLN A O 1
ATOM 669 N N . ILE A 1 84 ? -0.627 -1.293 -5.665 1.00 97.69 84 ILE A N 1
ATOM 670 C CA . ILE A 1 84 ? -0.187 -2.496 -6.382 1.00 97.69 84 ILE A CA 1
ATOM 671 C C . ILE A 1 84 ? -0.222 -2.276 -7.900 1.00 97.69 84 ILE A C 1
ATOM 673 O O . ILE A 1 84 ? 0.743 -2.615 -8.582 1.00 97.69 84 ILE A O 1
ATOM 677 N N . SER A 1 85 ? -1.262 -1.637 -8.433 1.00 97.25 85 SER A N 1
ATOM 678 C CA . SER A 1 85 ? -1.369 -1.316 -9.861 1.00 97.25 85 SER A CA 1
ATOM 679 C C . SER A 1 85 ? -0.247 -0.394 -10.342 1.00 97.25 85 SER A C 1
ATOM 681 O O . SER A 1 85 ? 0.316 -0.618 -11.418 1.00 97.25 85 SER A O 1
ATOM 683 N N . TYR A 1 86 ? 0.183 0.567 -9.516 1.00 96.62 86 TYR A N 1
ATOM 684 C CA . TYR A 1 86 ? 1.374 1.370 -9.793 1.00 96.62 86 TYR A CA 1
ATOM 685 C C . TYR A 1 86 ? 2.623 0.495 -9.966 1.00 96.62 86 TYR A C 1
ATOM 687 O O . TYR A 1 86 ? 3.356 0.662 -10.942 1.00 96.62 86 TYR A O 1
ATOM 695 N N . ALA A 1 87 ? 2.854 -0.463 -9.059 1.00 96.56 87 ALA A N 1
ATOM 696 C CA . ALA A 1 87 ? 3.990 -1.384 -9.147 1.00 96.56 87 ALA A CA 1
ATOM 697 C C . ALA A 1 87 ? 3.938 -2.278 -10.399 1.00 96.56 87 ALA A C 1
ATOM 699 O O . ALA A 1 87 ? 4.983 -2.645 -10.942 1.00 96.56 87 ALA A O 1
ATOM 700 N N . LEU A 1 88 ? 2.733 -2.611 -10.862 1.00 97.50 88 LEU A N 1
ATOM 701 C CA . LEU A 1 88 ? 2.511 -3.485 -12.013 1.00 97.50 88 LEU A CA 1
ATOM 702 C C . LEU A 1 88 ? 2.549 -2.764 -13.364 1.00 97.50 88 LEU A C 1
ATOM 704 O O . LEU A 1 88 ? 2.734 -3.425 -14.386 1.00 97.50 88 LEU A O 1
ATOM 708 N N . GLY A 1 89 ? 2.413 -1.438 -13.407 1.00 96.25 89 GLY A N 1
ATOM 709 C CA . GLY A 1 89 ? 2.515 -0.729 -14.681 1.00 96.25 89 GLY A CA 1
ATOM 710 C C . GLY A 1 89 ? 1.800 0.603 -14.797 1.00 96.25 89 GLY A C 1
ATOM 711 O O . GLY A 1 89 ? 2.118 1.355 -15.717 1.00 96.25 89 GLY A O 1
ATOM 712 N N . GLU A 1 90 ? 0.866 0.922 -13.902 1.00 95.38 90 GLU A N 1
ATOM 713 C CA . GLU A 1 90 ? -0.004 2.099 -14.055 1.00 95.38 90 GLU A CA 1
ATOM 714 C C . GLU A 1 90 ? 0.792 3.418 -14.063 1.00 95.38 90 GLU A C 1
ATOM 716 O O . GLU A 1 90 ? 0.429 4.381 -14.734 1.00 95.38 90 GLU A O 1
ATOM 721 N N . GLY A 1 91 ? 1.972 3.434 -13.431 1.00 90.94 91 GLY A N 1
ATOM 722 C CA . GLY A 1 91 ? 2.914 4.555 -13.486 1.00 90.94 91 GLY A CA 1
ATOM 723 C C . GLY A 1 91 ? 3.609 4.775 -14.844 1.00 90.94 91 GLY A C 1
ATOM 724 O O . GLY A 1 91 ? 4.363 5.746 -14.987 1.00 90.94 91 GLY A O 1
ATOM 725 N N . GLY A 1 92 ? 3.380 3.910 -15.837 1.00 94.19 92 GLY A N 1
ATOM 726 C CA . GLY A 1 92 ? 3.954 3.954 -17.191 1.00 94.19 92 GLY A CA 1
ATOM 727 C C . GLY A 1 92 ? 5.002 2.872 -17.484 1.00 94.19 92 GLY A C 1
ATOM 728 O O . GLY A 1 92 ? 5.415 2.711 -18.631 1.00 94.19 92 GLY A O 1
ATOM 729 N N . ARG A 1 93 ? 5.430 2.116 -16.469 1.00 96.38 93 ARG A N 1
ATOM 730 C CA . ARG A 1 93 ? 6.238 0.896 -16.607 1.00 96.38 93 ARG A CA 1
ATOM 731 C C . ARG A 1 93 ? 6.005 -0.033 -15.422 1.00 96.38 93 ARG A C 1
ATOM 733 O O . ARG A 1 93 ? 5.639 0.435 -14.347 1.00 96.38 93 ARG A O 1
ATOM 740 N N . SER A 1 94 ? 6.273 -1.315 -15.612 1.00 97.56 94 SER A N 1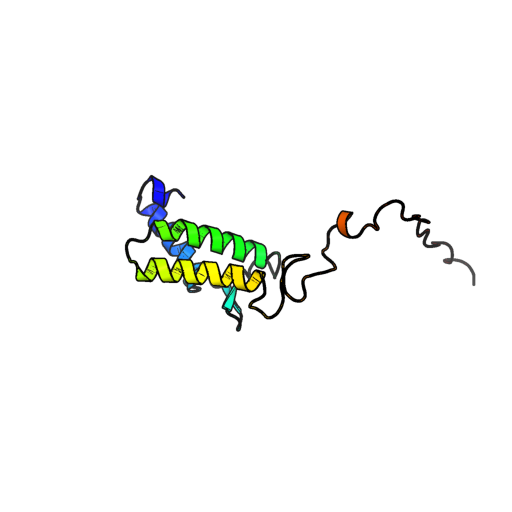
ATOM 741 C CA . SER A 1 94 ? 6.307 -2.309 -14.547 1.00 97.56 94 SER A CA 1
ATOM 742 C C . SER A 1 94 ? 7.573 -2.166 -13.707 1.00 97.56 94 SER A C 1
ATOM 744 O O . SER A 1 94 ? 8.642 -1.809 -14.207 1.00 97.56 94 SER A O 1
ATOM 746 N N . TYR A 1 95 ? 7.452 -2.488 -12.425 1.00 96.31 95 TYR A N 1
ATOM 747 C CA . TYR A 1 95 ? 8.573 -2.653 -11.505 1.00 96.31 95 TYR A CA 1
ATOM 748 C C . TYR A 1 95 ? 8.803 -4.118 -11.110 1.00 96.31 95 TYR A C 1
ATOM 750 O O . TYR A 1 95 ? 9.686 -4.411 -10.303 1.00 96.31 95 TYR A O 1
ATOM 758 N N . VAL A 1 96 ? 8.043 -5.044 -11.695 1.00 97.81 96 VAL A N 1
ATOM 759 C CA . VAL A 1 96 ? 8.190 -6.487 -11.501 1.00 97.81 96 VAL A CA 1
ATOM 760 C C . VAL A 1 96 ? 8.989 -7.061 -12.668 1.00 97.81 96 VAL A C 1
ATOM 762 O O . VAL A 1 96 ? 8.619 -6.907 -13.832 1.00 97.81 96 VAL A O 1
ATOM 765 N N . VAL A 1 97 ? 10.111 -7.714 -12.358 1.00 97.31 97 VAL A N 1
ATOM 766 C CA . VAL A 1 97 ? 11.003 -8.316 -13.361 1.00 97.31 97 VAL A CA 1
ATOM 767 C C . VAL A 1 97 ? 10.231 -9.335 -14.204 1.00 97.31 97 VAL A C 1
ATOM 769 O O . VAL A 1 97 ? 9.559 -10.206 -13.660 1.00 97.31 97 VAL A O 1
ATOM 772 N N . GLY A 1 98 ? 10.335 -9.222 -15.532 1.00 96.88 98 GLY A N 1
ATOM 773 C CA . GLY A 1 98 ? 9.705 -10.153 -16.476 1.00 96.88 98 GLY A CA 1
ATOM 774 C C . GLY A 1 98 ? 8.184 -10.020 -16.626 1.00 96.88 98 GLY A C 1
ATOM 775 O O . GLY A 1 98 ? 7.575 -10.874 -17.263 1.00 96.88 98 GLY A O 1
ATOM 776 N N . PHE A 1 99 ? 7.562 -8.976 -16.071 1.00 98.00 99 PHE A N 1
ATOM 777 C CA . PHE A 1 99 ? 6.110 -8.796 -16.111 1.00 98.00 99 PHE A CA 1
ATOM 778 C C . PHE A 1 99 ? 5.707 -7.422 -16.653 1.00 98.00 99 PHE A C 1
ATOM 780 O O . PHE A 1 99 ? 6.299 -6.413 -16.283 1.00 98.00 99 PHE A O 1
ATOM 787 N N . GLY A 1 100 ? 4.635 -7.363 -17.443 1.00 97.25 100 GLY A N 1
ATOM 788 C CA . GLY A 1 100 ? 4.001 -6.106 -17.846 1.00 97.25 100 GLY A CA 1
ATOM 789 C C . GLY A 1 100 ? 4.812 -5.278 -18.847 1.00 97.25 100 GLY A C 1
ATOM 790 O O . GLY A 1 100 ? 5.643 -5.792 -19.594 1.00 97.25 100 GLY A O 1
ATOM 791 N N . ASN A 1 101 ? 4.536 -3.973 -18.888 1.00 97.44 101 ASN A N 1
ATOM 792 C CA . ASN A 1 101 ? 5.150 -3.055 -19.847 1.00 97.44 101 ASN A CA 1
ATOM 793 C C . ASN A 1 101 ? 6.525 -2.563 -19.369 1.00 97.44 101 ASN A C 1
ATOM 795 O O . ASN A 1 101 ? 6.619 -1.991 -18.285 1.00 97.44 101 ASN A O 1
ATOM 799 N N . ASN A 1 102 ? 7.566 -2.707 -20.195 1.00 97.88 102 ASN A N 1
ATOM 800 C CA . ASN A 1 102 ? 8.928 -2.214 -19.926 1.00 97.88 102 ASN A CA 1
ATOM 801 C C . ASN A 1 102 ? 9.466 -2.560 -18.509 1.00 97.88 102 ASN A C 1
ATOM 803 O O . ASN A 1 102 ? 9.801 -1.646 -17.744 1.00 97.88 102 ASN A O 1
ATOM 807 N N . PRO A 1 103 ? 9.506 -3.854 -18.124 1.00 97.81 103 PRO A N 1
ATOM 808 C CA . PRO A 1 103 ? 9.975 -4.265 -16.804 1.00 97.81 103 PRO A CA 1
ATOM 809 C C . PRO A 1 103 ? 11.485 -4.049 -16.611 1.00 97.81 103 PRO A C 1
ATOM 811 O O . PRO A 1 103 ? 12.234 -3.947 -17.587 1.00 97.81 103 PRO A O 1
ATOM 814 N N . PRO A 1 104 ? 11.984 -4.055 -15.360 1.00 96.94 104 PRO A N 1
ATOM 815 C CA . PRO A 1 104 ? 13.415 -4.001 -15.093 1.00 96.94 104 PRO A CA 1
ATOM 816 C C . PRO A 1 104 ? 14.130 -5.240 -15.648 1.00 96.94 104 PRO A C 1
ATOM 818 O O . PRO A 1 104 ? 13.767 -6.370 -15.328 1.00 96.94 104 PRO A O 1
ATOM 821 N N . VAL A 1 105 ? 15.188 -5.021 -16.432 1.00 95.44 105 VAL A N 1
ATOM 822 C CA . VAL A 1 105 ? 16.003 -6.090 -17.048 1.00 95.44 105 VAL A CA 1
ATOM 823 C C . VAL A 1 105 ? 17.379 -6.268 -16.400 1.00 95.44 105 VAL A C 1
ATOM 825 O O . VAL A 1 105 ? 18.117 -7.183 -16.742 1.00 95.44 105 VAL A O 1
ATOM 828 N N . ARG A 1 106 ? 17.742 -5.396 -15.451 1.00 93.56 106 ARG A N 1
ATOM 829 C CA . ARG A 1 106 ? 19.027 -5.435 -14.729 1.00 93.56 106 ARG A CA 1
ATOM 830 C C . ARG A 1 106 ? 18.818 -5.353 -13.212 1.00 93.56 106 ARG A C 1
ATOM 832 O O . ARG A 1 106 ? 19.278 -4.391 -12.594 1.00 93.56 106 ARG A O 1
ATOM 839 N N . PRO A 1 107 ? 18.086 -6.301 -12.595 1.00 93.94 107 PRO A N 1
ATOM 840 C CA . PRO A 1 107 ? 17.992 -6.351 -11.143 1.00 93.94 107 PRO A CA 1
ATOM 841 C C . PRO A 1 107 ? 19.375 -6.625 -10.540 1.00 93.94 107 PRO A C 1
ATOM 843 O O . PRO A 1 107 ? 20.163 -7.394 -11.090 1.00 93.94 107 PRO A O 1
ATOM 846 N N . HIS A 1 108 ? 19.668 -6.033 -9.383 1.00 93.00 108 HIS A N 1
ATOM 847 C CA . HIS A 1 108 ? 20.901 -6.311 -8.645 1.00 93.00 108 HIS A CA 1
ATOM 848 C C . HIS A 1 108 ? 20.810 -7.683 -7.946 1.00 93.00 108 HIS A C 1
ATOM 850 O O . HIS A 1 108 ? 20.655 -7.782 -6.729 1.00 93.00 108 HIS A O 1
ATOM 856 N N . HIS A 1 109 ? 20.856 -8.756 -8.738 1.00 92.19 109 HIS A N 1
ATOM 857 C CA . HIS A 1 109 ? 20.742 -10.139 -8.284 1.00 92.19 109 HIS A CA 1
ATOM 858 C C . HIS A 1 109 ? 21.835 -10.999 -8.930 1.00 92.19 109 HIS A C 1
ATOM 860 O O . HIS A 1 109 ? 21.789 -11.276 -10.127 1.00 92.19 109 HIS A O 1
ATOM 866 N N . ARG A 1 110 ? 22.814 -11.454 -8.131 1.00 87.69 110 ARG A N 1
ATOM 867 C CA . ARG A 1 110 ? 24.026 -12.148 -8.618 1.00 8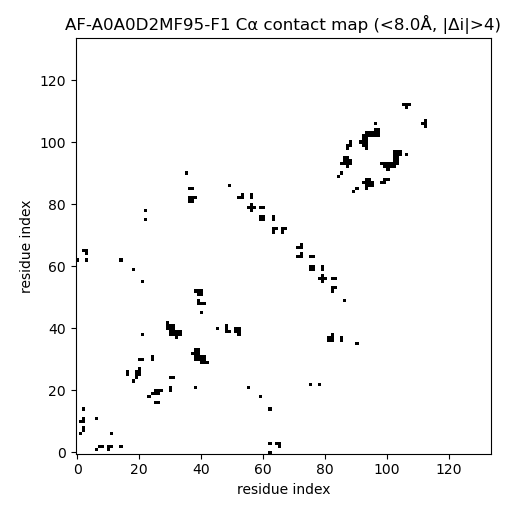7.69 110 ARG A CA 1
ATOM 868 C C . ARG A 1 110 ? 23.704 -13.317 -9.551 1.00 87.69 110 ARG A C 1
ATOM 870 O O . ARG A 1 110 ? 24.243 -13.375 -10.646 1.00 87.69 110 ARG A O 1
ATOM 877 N N . GLY A 1 111 ? 22.796 -14.203 -9.141 1.00 85.44 111 GLY A N 1
ATOM 878 C CA . GLY A 1 111 ? 22.440 -15.387 -9.928 1.00 85.44 111 GLY A CA 1
ATOM 879 C C . GLY A 1 111 ? 21.632 -15.089 -11.194 1.00 85.44 111 GLY A C 1
ATOM 880 O O . GLY A 1 111 ? 21.624 -15.909 -12.099 1.00 85.44 111 GLY A O 1
ATOM 881 N N . ALA A 1 112 ? 20.980 -13.922 -11.281 1.00 85.38 112 ALA A N 1
ATOM 882 C CA . ALA A 1 112 ? 20.224 -13.52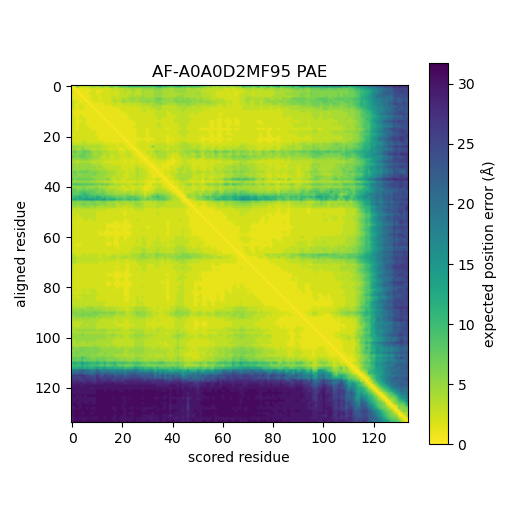5 -12.475 1.00 85.38 112 ALA A CA 1
ATOM 883 C C . ALA A 1 112 ? 21.112 -12.800 -13.499 1.00 85.38 112 ALA A C 1
ATOM 885 O O . ALA A 1 112 ? 20.770 -12.734 -14.673 1.00 85.38 112 ALA A O 1
ATOM 886 N N . SER A 1 113 ? 22.249 -12.262 -13.050 1.00 84.75 113 SER A N 1
ATOM 887 C CA . SER A 1 113 ? 23.254 -11.631 -13.908 1.00 84.75 113 SER A CA 1
ATOM 888 C C . SER A 1 113 ? 24.246 -12.630 -14.507 1.00 84.75 113 SER A C 1
ATOM 890 O O . SER A 1 113 ? 25.030 -12.256 -15.377 1.00 84.75 113 SER A O 1
ATOM 892 N N . CYS A 1 114 ? 24.256 -13.879 -14.034 1.00 77.56 114 CYS A N 1
ATOM 893 C CA . CYS A 1 114 ? 25.091 -14.925 -14.606 1.00 77.56 114 CYS A CA 1
ATOM 894 C C . CYS A 1 114 ? 24.509 -15.384 -15.950 1.00 77.56 114 CYS A C 1
ATOM 896 O O . CYS A 1 114 ? 23.315 -15.679 -16.026 1.00 77.56 114 CYS A O 1
ATOM 898 N N . PRO A 1 115 ? 25.337 -15.505 -16.999 1.00 73.50 115 PRO A N 1
ATOM 899 C CA . PRO A 1 115 ? 24.936 -16.207 -18.209 1.00 73.50 115 PRO A CA 1
ATOM 900 C C . PRO A 1 115 ? 24.494 -17.641 -17.881 1.00 73.50 115 PRO A C 1
ATOM 902 O O . PRO A 1 115 ? 25.065 -18.290 -17.001 1.00 73.50 115 PRO A O 1
ATOM 905 N N . SER A 1 116 ? 23.496 -18.156 -18.598 1.00 68.50 116 SER A N 1
ATOM 906 C CA . SER A 1 116 ? 23.074 -19.555 -18.478 1.00 68.50 116 SER A CA 1
ATOM 907 C C . SER A 1 116 ? 24.226 -20.504 -18.825 1.00 68.50 116 SER A C 1
ATOM 909 O O . SER A 1 116 ? 24.906 -20.319 -19.835 1.00 68.50 116 SER A O 1
ATOM 911 N N . ALA A 1 117 ? 24.452 -21.517 -17.987 1.00 66.00 117 ALA A N 1
ATOM 912 C CA . ALA A 1 117 ? 25.521 -22.492 -18.183 1.00 66.00 117 ALA A CA 1
ATOM 913 C C . ALA A 1 117 ? 25.277 -23.414 -19.406 1.00 66.00 117 ALA A C 1
ATOM 915 O O . ALA A 1 117 ? 24.120 -23.722 -19.697 1.00 66.00 117 ALA A O 1
ATOM 916 N N . PRO A 1 118 ? 26.346 -23.903 -20.076 1.00 58.09 118 PRO A N 1
ATOM 917 C CA . PRO A 1 118 ? 27.746 -23.577 -19.837 1.00 58.09 118 PRO A CA 1
ATOM 918 C C . PRO A 1 118 ? 28.146 -22.382 -20.710 1.00 58.09 118 PRO A C 1
ATOM 920 O O . PRO A 1 118 ? 28.629 -22.537 -21.828 1.00 58.09 118 PRO A O 1
ATOM 923 N N . ALA A 1 119 ? 27.972 -21.168 -20.195 1.00 59.50 119 ALA A N 1
ATOM 924 C CA . ALA A 1 119 ? 28.740 -20.051 -20.697 1.00 59.50 119 ALA A CA 1
ATOM 925 C C . ALA A 1 119 ? 30.189 -20.298 -20.281 1.00 59.50 119 ALA A C 1
ATOM 927 O O . ALA A 1 119 ? 30.512 -20.356 -19.096 1.00 59.50 119 ALA A O 1
ATOM 928 N N . ASN A 1 120 ? 31.040 -20.506 -21.272 1.00 52.84 120 ASN A N 1
ATOM 929 C CA . ASN A 1 120 ? 32.485 -20.435 -21.187 1.00 52.84 120 ASN A CA 1
ATOM 930 C C . ASN A 1 120 ? 32.910 -19.138 -20.481 1.00 52.84 120 ASN A C 1
ATOM 932 O O . ASN A 1 120 ? 33.158 -18.109 -21.103 1.00 52.84 120 ASN A O 1
ATOM 936 N N . THR A 1 121 ? 33.020 -19.195 -19.157 1.00 52.56 121 THR A N 1
ATOM 937 C CA . THR A 1 121 ? 33.705 -18.188 -18.358 1.00 52.56 121 THR A CA 1
ATOM 938 C C . THR A 1 121 ? 35.199 -18.339 -18.617 1.00 52.56 121 THR A C 1
ATOM 940 O O . THR A 1 121 ? 35.927 -18.912 -17.807 1.00 52.56 121 THR A O 1
ATOM 943 N N . ALA A 1 122 ? 35.679 -17.836 -19.756 1.00 43.78 122 ALA A N 1
ATOM 944 C CA . ALA A 1 122 ? 37.040 -17.332 -19.783 1.00 43.78 122 ALA A CA 1
ATOM 945 C C . ALA A 1 122 ? 37.038 -16.201 -18.758 1.00 43.78 122 ALA A C 1
ATOM 947 O O . ALA A 1 122 ? 36.418 -15.158 -18.972 1.00 43.78 122 ALA A O 1
ATOM 948 N N . ALA A 1 123 ? 37.588 -16.496 -17.581 1.00 45.47 123 ALA A N 1
ATOM 949 C CA . ALA A 1 123 ? 37.749 -15.544 -16.508 1.00 45.47 123 ALA A CA 1
ATOM 950 C C . ALA A 1 123 ? 38.221 -14.223 -17.114 1.00 45.47 123 ALA A C 1
ATOM 952 O O . ALA A 1 123 ? 39.202 -14.196 -17.859 1.00 45.47 123 ALA A O 1
ATOM 953 N N . SER A 1 124 ? 37.525 -13.129 -16.806 1.00 45.75 124 SER A N 1
ATOM 954 C CA . SER A 1 124 ? 38.135 -11.811 -16.886 1.00 45.75 124 SER A CA 1
ATOM 955 C C . SER A 1 124 ? 39.261 -11.779 -15.857 1.00 45.75 124 SER A C 1
ATOM 957 O O . SER A 1 124 ? 39.130 -11.217 -14.774 1.00 45.75 124 SER A O 1
ATOM 959 N N . THR A 1 125 ? 40.378 -12.412 -16.205 1.00 41.56 125 THR A N 1
ATOM 960 C CA . THR A 1 125 ? 41.703 -12.031 -15.761 1.00 41.56 125 THR A CA 1
ATOM 961 C C . THR A 1 125 ? 41.923 -10.647 -16.351 1.00 41.56 125 THR A C 1
ATOM 963 O O . THR A 1 125 ? 42.487 -10.483 -17.429 1.00 41.56 125 THR A O 1
ATOM 966 N N . LEU A 1 126 ? 41.362 -9.637 -15.685 1.00 42.31 126 LEU A N 1
ATOM 967 C CA . LEU A 1 126 ? 41.833 -8.273 -15.823 1.00 42.31 126 LEU A CA 1
ATOM 968 C C . LEU A 1 126 ? 43.312 -8.324 -15.445 1.00 42.31 126 LEU A C 1
ATOM 970 O O . LEU A 1 126 ? 43.659 -8.570 -14.291 1.00 42.31 126 LEU A O 1
ATOM 974 N N . LEU A 1 127 ? 44.158 -8.191 -16.462 1.00 40.47 127 LEU A N 1
ATOM 975 C CA . LEU A 1 127 ? 45.595 -8.011 -16.355 1.00 40.47 127 LEU A CA 1
ATOM 976 C C . LEU A 1 127 ? 45.869 -6.821 -15.423 1.00 40.47 127 LEU A C 1
ATOM 978 O O . LEU A 1 127 ? 45.872 -5.672 -15.848 1.00 40.47 127 LEU A O 1
ATOM 982 N N . LEU A 1 128 ? 46.098 -7.101 -14.140 1.00 43.34 128 LEU A N 1
ATOM 983 C CA . LEU A 1 128 ? 46.757 -6.196 -13.196 1.00 43.34 128 LEU A CA 1
ATOM 984 C C . LEU A 1 128 ? 48.281 -6.314 -13.348 1.00 43.34 128 LEU A C 1
ATOM 986 O O . LEU A 1 128 ? 48.998 -6.548 -12.381 1.00 43.34 128 LEU A O 1
ATOM 990 N N . THR A 1 129 ? 48.783 -6.172 -14.572 1.00 48.47 129 THR A N 1
ATOM 991 C CA . THR A 1 129 ? 50.221 -6.068 -14.848 1.00 48.47 129 THR A CA 1
ATOM 992 C C . THR A 1 129 ? 50.469 -5.084 -15.979 1.00 48.47 129 THR A C 1
ATOM 994 O O . THR A 1 129 ? 50.945 -5.495 -17.022 1.00 48.47 129 THR A O 1
ATOM 997 N N . GLU A 1 130 ? 50.142 -3.806 -15.771 1.00 46.38 130 GLU A N 1
ATOM 998 C CA . GLU A 1 130 ? 50.865 -2.666 -16.368 1.00 46.38 130 GLU A CA 1
ATOM 999 C C . GLU A 1 130 ? 50.834 -1.471 -15.394 1.00 46.38 130 GLU A C 1
ATOM 1001 O O . GLU A 1 130 ? 50.405 -0.365 -15.702 1.00 46.38 130 GLU A O 1
ATOM 1006 N N . VAL A 1 131 ? 51.281 -1.709 -14.159 1.00 50.12 131 VAL A N 1
ATOM 1007 C CA . VAL A 1 131 ? 51.924 -0.667 -13.350 1.00 50.12 131 VAL A CA 1
ATOM 1008 C C . VAL A 1 131 ? 53.380 -1.111 -13.259 1.00 50.12 131 VAL A C 1
ATOM 1010 O O . VAL A 1 131 ? 53.627 -2.230 -12.818 1.00 50.12 131 VAL A O 1
ATOM 1013 N N . PHE A 1 132 ? 54.299 -0.254 -13.714 1.00 45.56 132 PHE A N 1
ATOM 1014 C CA . PHE A 1 132 ? 55.739 -0.467 -13.962 1.00 45.56 132 PHE A CA 1
ATOM 1015 C C . PHE A 1 132 ? 56.138 -0.955 -15.367 1.00 45.56 132 PHE A C 1
ATOM 1017 O O . PHE A 1 132 ? 56.612 -2.075 -15.531 1.00 45.56 132 PHE A O 1
ATOM 1024 N N . ALA A 1 133 ? 56.066 -0.058 -16.356 1.00 37.88 133 ALA A N 1
ATOM 1025 C CA . ALA A 1 133 ? 57.136 0.126 -17.342 1.00 37.88 133 ALA A CA 1
ATOM 1026 C C . ALA A 1 133 ? 56.979 1.483 -18.063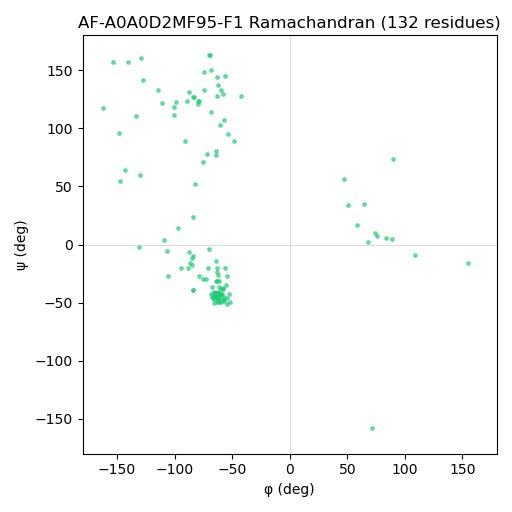 1.00 37.88 133 ALA A C 1
ATOM 1028 O O . ALA A 1 133 ? 56.013 1.666 -18.798 1.00 37.88 133 ALA A O 1
ATOM 1029 N N . GLN A 1 134 ? 57.998 2.339 -17.883 1.00 41.31 134 GLN A N 1
ATOM 1030 C CA . GLN A 1 134 ? 58.264 3.687 -18.435 1.00 41.31 134 GLN A CA 1
ATOM 1031 C C . GLN A 1 134 ? 57.835 4.876 -17.572 1.00 41.31 134 GLN A C 1
ATOM 1033 O O . GLN A 1 134 ? 56.626 5.155 -17.449 1.00 41.31 134 GLN A O 1
#

Organism: NCBI:txid145388

Sequence (134 aa):
MLLLETGDQQFRDHWNGFKEAWTSQKGNEHVVTSPKGYAWYIKDLGWGNLRHMGNAAALVLWGAKSEGNKGERDRLVCWAHGQISYALGEGGRSYVVGFGNNPPVRPHHRGASCPSAPANTAASTLLLTEVFAQ

Secondary structure (DSSP, 8-state):
-HHHHH--HHHHHHHHHHHHHHHH-TT-TTEEE-TTS-EEE-TTTTTTHHHHHHHHHHHHHHHGGG---HHHHHHHHHHHHHHHHIIIIITSS--STTSSSS--S--S-HHHHSPPSS------------SS--

InterPro domains:
  IPR001701 Glycoside hydrolase family 9 [PF00759] (9-120)
  IPR008928 Six-hairpin glycosidase superfamily [SSF48208] (2-119)
  IPR012341 Six-hairpin glycosidase-like superfamily [G3DSA:1.50.10.10] (1-129)